Protein AF-A0A9I9DPX9-F1 (afdb_monomer_lite)

Organism: Cucumis melo (NCBI:txid3656)

Radius of gyration: 20.49 Å; chains: 1; bounding box: 70×46×48 Å

InterPro domains:
  IPR007502 Helicase-associated domain [SM00847] (1-69)
  IPR027417 P-loop containing nucleoside triphosphate hydrolase [SSF52540] (1-111)

Secondary structure (DSSP, 8-state):
--S-SS-HHHHHHHHHHHHHT-HHHHHHHHHHHHHGGGGB---GGGHHHHHHHHHHHT-SS--HHHHHHHHHHHHHHTTT-HHHHHHTTB-HHHHHHHHHHHHHHHHHHHHTT------TT-HHHHHHHHHHHH-TTS--SSSTTSHHHHHHHHHHHHHHHHHS----------

pLDDT: mean 70.29, std 16.86, range [34.84, 90.88]

Sequence (174 aa):
MAEFPLDPMLSKMMVASEKFKCSDEIISIAAMLSIGNSIFYRPKDKQVHVDNARMDFHTGNVGDHIALLKVYNSWRETNYSTQWCRENYIQVRSMKRARDIRYQLEGLLEKFEIKLTSNLNDLDAIKKTIIARFFPTLQSYKGMALIGQLNIHRLFIYILAQVGSGSSKMGCIP

Foldseek 3Di:
DPPDPADPLLVQLQVLCLVLLANLLSLLLRLLVRLPPLFAAADPVPNVQLVVLLVVLVPDPLDPSSSSSVVLVVCVVVVVDPVVCVNNRTDSVSSVSSVVSSVVVVVVCVVLVRDNGRDPPPSVSSVVSNVCSVDVPPPPDDDPDPSVVVVVVVVVVVVVVVVPPDDDDDDDDD

Structure (mmCIF, N/CA/C/O backbone):
data_AF-A0A9I9DPX9-F1
#
_entry.id   AF-A0A9I9DPX9-F1
#
loop_
_atom_site.group_PDB
_atom_site.id
_atom_site.type_symbol
_atom_site.label_atom_id
_atom_site.label_alt_id
_atom_site.label_comp_id
_atom_site.label_asym_id
_atom_site.label_entity_id
_atom_site.label_seq_id
_atom_site.pdbx_PDB_ins_code
_atom_site.Cartn_x
_atom_site.Cartn_y
_atom_site.Cartn_z
_atom_site.occupancy
_atom_site.B_iso_or_equiv
_atom_site.auth_seq_id
_atom_site.auth_comp_id
_atom_site.auth_asym_id
_atom_site.auth_atom_id
_atom_site.pdbx_PDB_model_num
ATOM 1 N N . MET A 1 1 ? -14.417 -13.210 15.294 1.00 44.34 1 MET A N 1
ATOM 2 C CA . MET A 1 1 ? -13.569 -12.495 14.308 1.00 44.34 1 MET A CA 1
ATOM 3 C C . MET A 1 1 ? -13.692 -13.195 12.953 1.00 44.34 1 MET A C 1
ATOM 5 O O . MET A 1 1 ? -12.722 -13.765 12.482 1.00 44.34 1 MET A O 1
ATOM 9 N N . ALA A 1 2 ? -14.900 -13.210 12.374 1.00 37.09 2 ALA A N 1
ATOM 10 C CA . ALA A 1 2 ? -15.248 -13.993 11.176 1.00 37.09 2 ALA A CA 1
ATOM 11 C C . ALA A 1 2 ? -15.809 -13.128 10.022 1.00 37.09 2 ALA A C 1
ATOM 13 O O . ALA A 1 2 ? -16.369 -13.658 9.073 1.00 37.09 2 ALA A O 1
ATOM 14 N N . GLU A 1 3 ? -15.674 -11.801 10.104 1.00 48.72 3 GLU A N 1
ATOM 15 C CA . GLU A 1 3 ? -16.284 -10.860 9.145 1.00 48.72 3 GLU A CA 1
ATOM 16 C C . GLU A 1 3 ? -15.294 -10.212 8.176 1.00 48.72 3 GLU A C 1
ATOM 18 O O . GLU A 1 3 ? -15.701 -9.624 7.177 1.00 48.72 3 GLU A O 1
ATOM 23 N N . PHE A 1 4 ? -13.993 -10.321 8.443 1.00 46.91 4 PHE A N 1
ATOM 24 C CA . PHE A 1 4 ? -12.971 -9.848 7.522 1.00 46.91 4 PHE A CA 1
ATOM 25 C C . PHE A 1 4 ? -12.466 -11.039 6.700 1.00 46.91 4 PHE A C 1
ATOM 27 O O . PHE A 1 4 ? -11.921 -11.969 7.292 1.00 46.91 4 PHE A O 1
ATOM 34 N N . PRO A 1 5 ? -12.556 -11.020 5.357 1.00 56.94 5 PRO A N 1
ATOM 35 C CA . PRO A 1 5 ? -11.920 -12.022 4.491 1.00 56.94 5 PRO A CA 1
ATOM 36 C C . PRO A 1 5 ? -10.384 -11.869 4.446 1.00 56.94 5 PRO A C 1
ATOM 38 O O . PRO A 1 5 ? -9.726 -12.298 3.502 1.00 56.94 5 PRO A O 1
ATOM 41 N N . LEU A 1 6 ? -9.812 -11.204 5.448 1.00 58.44 6 LEU A N 1
ATOM 42 C CA . LEU A 1 6 ? -8.422 -10.792 5.536 1.00 58.44 6 LEU A CA 1
ATOM 43 C C . LEU A 1 6 ? -7.809 -11.344 6.809 1.00 58.44 6 LEU A C 1
ATOM 45 O O . LEU A 1 6 ? -8.507 -11.627 7.783 1.00 58.44 6 LEU A O 1
ATOM 49 N N . ASP A 1 7 ? -6.485 -11.458 6.787 1.00 66.88 7 ASP A N 1
ATOM 50 C CA . ASP A 1 7 ? -5.702 -11.894 7.933 1.00 66.88 7 ASP A CA 1
ATOM 51 C C . ASP A 1 7 ? -6.123 -11.098 9.189 1.00 66.88 7 ASP A C 1
ATOM 53 O O . ASP A 1 7 ? -6.131 -9.859 9.146 1.00 66.88 7 ASP A O 1
ATOM 57 N N . PRO A 1 8 ? -6.468 -11.762 10.311 1.00 67.94 8 PRO A N 1
ATOM 58 C CA . PRO A 1 8 ? -6.831 -11.100 11.564 1.00 67.94 8 PRO A CA 1
ATOM 59 C C . PRO A 1 8 ? -5.798 -10.068 12.043 1.00 67.94 8 PRO A C 1
ATOM 61 O O . PRO A 1 8 ? -6.145 -9.176 12.822 1.00 67.94 8 PRO A O 1
ATOM 64 N N . MET A 1 9 ? -4.542 -10.142 11.587 1.00 71.00 9 MET A N 1
ATOM 65 C CA . MET A 1 9 ? -3.553 -9.086 11.803 1.00 71.00 9 MET A CA 1
ATOM 66 C C . MET A 1 9 ? -3.892 -7.777 11.071 1.00 71.00 9 MET A C 1
ATOM 68 O O . MET A 1 9 ? -3.780 -6.701 11.658 1.00 71.00 9 MET A O 1
ATOM 72 N N . LEU A 1 10 ? -4.340 -7.833 9.816 1.00 73.75 10 LEU A N 1
ATOM 73 C CA . LEU A 1 10 ? -4.692 -6.642 9.034 1.00 73.75 10 LEU A CA 1
ATOM 74 C C . LEU A 1 10 ? -5.916 -5.930 9.617 1.00 73.75 10 LEU A C 1
ATOM 76 O O . LEU A 1 10 ? -5.899 -4.708 9.744 1.00 73.75 10 LEU A O 1
ATOM 80 N N . SER A 1 11 ? -6.925 -6.675 10.074 1.00 75.19 11 SER A N 1
ATOM 81 C CA . SER A 1 11 ? -8.102 -6.091 10.732 1.00 75.19 11 SER A CA 1
ATOM 82 C C . SER A 1 11 ? -7.730 -5.273 11.973 1.00 75.19 11 SER A C 1
ATOM 84 O O . SER A 1 11 ? -8.245 -4.176 12.170 1.00 75.19 11 SER A O 1
ATOM 86 N N . LYS A 1 12 ? -6.783 -5.755 12.792 1.00 75.19 12 LYS A N 1
ATOM 87 C CA . LYS A 1 12 ? -6.298 -5.016 13.974 1.00 75.19 12 LYS A CA 1
ATOM 88 C C . LYS A 1 12 ? -5.599 -3.715 13.595 1.00 75.19 12 LYS A C 1
ATOM 90 O O . LYS A 1 12 ? -5.804 -2.696 14.249 1.00 75.19 12 LYS A O 1
ATOM 95 N N . MET A 1 13 ? -4.792 -3.750 12.537 1.00 79.88 13 MET A N 1
ATOM 96 C CA . MET A 1 13 ? -4.096 -2.570 12.022 1.00 79.88 13 MET A CA 1
ATOM 97 C C . MET A 1 13 ? -5.087 -1.487 11.570 1.00 79.88 13 MET A C 1
ATOM 99 O O . MET A 1 13 ? -4.878 -0.313 11.861 1.00 79.88 13 MET A O 1
ATOM 103 N N . MET A 1 14 ? -6.188 -1.878 10.924 1.00 78.38 14 MET A N 1
ATOM 104 C CA . MET A 1 14 ? -7.234 -0.951 10.475 1.00 78.38 14 MET A CA 1
ATOM 105 C C . MET A 1 14 ? -8.022 -0.335 11.634 1.00 78.38 14 MET A C 1
ATOM 107 O O . MET A 1 14 ? -8.300 0.856 11.633 1.00 78.38 14 MET A O 1
ATOM 111 N N . VAL A 1 15 ? -8.335 -1.108 12.673 1.00 78.62 15 VAL A N 1
ATOM 112 C CA . VAL A 1 15 ? -8.980 -0.547 13.874 1.00 78.62 15 VAL A CA 1
ATOM 113 C C . VAL A 1 15 ? -8.031 0.412 14.608 1.00 78.62 15 VAL A C 1
ATOM 115 O O . VAL A 1 15 ? -8.448 1.439 15.137 1.00 78.62 15 VAL A O 1
ATOM 118 N N . ALA A 1 16 ? -6.727 0.122 14.620 1.00 78.44 16 ALA A N 1
ATOM 119 C CA . ALA A 1 16 ? -5.738 1.015 15.214 1.00 78.44 16 ALA A CA 1
ATOM 120 C C . ALA A 1 16 ? -5.558 2.324 14.422 1.00 78.44 16 ALA A C 1
ATOM 122 O O . ALA A 1 16 ? -5.253 3.349 15.037 1.00 78.44 16 ALA A O 1
ATOM 123 N N . SER A 1 17 ? -5.761 2.318 13.097 1.00 80.62 17 SER A N 1
ATOM 124 C CA . SER A 1 17 ? -5.564 3.504 12.249 1.00 80.62 17 SER A CA 1
ATOM 125 C C . SER A 1 17 ? -6.547 4.628 12.549 1.00 80.62 17 SER A C 1
ATOM 127 O O . SER A 1 17 ? -6.198 5.794 12.377 1.00 80.62 17 SER A O 1
ATOM 129 N N . GLU A 1 18 ? -7.736 4.306 13.064 1.00 78.44 18 GLU A N 1
ATOM 130 C CA . GLU A 1 18 ? -8.728 5.295 13.497 1.00 78.44 18 GLU A CA 1
ATOM 131 C C . GLU A 1 18 ? -8.145 6.259 14.545 1.00 78.44 18 GLU A C 1
ATOM 133 O O . GLU A 1 18 ? -8.302 7.476 14.447 1.00 78.44 18 GLU A O 1
ATOM 138 N N . LYS A 1 19 ? -7.380 5.732 15.509 1.00 77.38 19 LYS A N 1
ATOM 139 C CA . LYS A 1 19 ? -6.753 6.528 16.582 1.00 77.38 19 LYS A CA 1
ATOM 140 C C . LYS A 1 19 ? -5.724 7.516 16.049 1.00 77.38 19 LYS A C 1
ATOM 142 O O . LYS A 1 19 ? -5.540 8.591 16.611 1.00 77.38 19 LYS A O 1
ATOM 147 N N . PHE A 1 20 ? -5.027 7.108 14.996 1.00 74.88 20 PHE A N 1
ATOM 148 C CA . PHE A 1 20 ? -3.925 7.843 14.394 1.00 74.88 20 PHE A CA 1
ATOM 149 C C . PHE A 1 20 ? -4.361 8.675 13.182 1.00 74.88 20 PHE A C 1
ATOM 151 O O . PHE A 1 20 ? -3.545 9.404 12.628 1.00 74.88 20 PHE A O 1
ATOM 158 N N . LYS A 1 21 ? -5.647 8.604 12.799 1.00 80.25 21 LYS A N 1
ATOM 159 C CA . LYS A 1 21 ? -6.239 9.325 11.664 1.00 80.25 21 LYS A CA 1
ATOM 160 C C . LYS A 1 21 ? -5.500 9.094 10.334 1.00 80.25 21 LYS A C 1
ATOM 162 O O . LYS A 1 21 ? -5.441 9.999 9.510 1.00 80.25 21 LYS A O 1
ATOM 167 N N . CYS A 1 22 ? -4.955 7.896 10.129 1.00 82.75 22 CYS A N 1
ATOM 168 C CA . CYS A 1 22 ? -4.202 7.497 8.929 1.00 82.75 22 CYS A CA 1
ATOM 169 C C . CYS A 1 22 ? -4.868 6.317 8.200 1.00 82.75 22 CYS A C 1
ATOM 171 O O . CYS A 1 22 ? -4.218 5.380 7.733 1.00 82.75 22 CYS A O 1
ATOM 173 N N . SER A 1 23 ? -6.201 6.310 8.182 1.00 83.94 23 SER A N 1
ATOM 174 C CA . SER A 1 23 ? -6.980 5.188 7.660 1.00 83.94 23 SER A CA 1
ATOM 175 C C . SER A 1 23 ? -6.784 5.005 6.151 1.00 83.94 23 SER A C 1
ATOM 177 O O . SER A 1 23 ? -6.646 3.865 5.720 1.00 83.94 23 SER A O 1
ATOM 179 N N . ASP A 1 24 ? -6.701 6.077 5.349 1.00 87.38 24 ASP A N 1
ATOM 180 C CA . ASP A 1 24 ? -6.541 5.952 3.883 1.00 87.38 24 ASP A CA 1
ATOM 181 C C . ASP A 1 24 ? -5.219 5.267 3.500 1.00 87.38 24 ASP A C 1
ATOM 183 O O . ASP A 1 24 ? -5.166 4.363 2.653 1.00 87.38 24 ASP A O 1
ATOM 187 N N . GLU A 1 25 ? -4.142 5.657 4.179 1.00 87.44 25 GLU A N 1
ATOM 188 C CA . GLU A 1 25 ? -2.810 5.105 3.970 1.00 87.44 25 GLU A CA 1
ATOM 189 C C . GLU A 1 25 ? -2.752 3.646 4.422 1.00 87.44 25 GLU A C 1
ATOM 191 O O . GLU A 1 25 ? -2.207 2.795 3.716 1.00 87.44 25 GLU A O 1
ATOM 196 N N . ILE A 1 26 ? -3.353 3.333 5.573 1.00 86.75 26 ILE A N 1
ATOM 197 C CA . ILE A 1 26 ? -3.332 1.987 6.149 1.00 86.75 26 ILE A CA 1
ATOM 198 C C . ILE A 1 26 ? -4.136 0.997 5.307 1.00 86.75 26 ILE A C 1
ATOM 200 O O . ILE A 1 26 ? -3.674 -0.130 5.119 1.00 86.75 26 ILE A O 1
ATOM 204 N N . ILE A 1 27 ? -5.276 1.397 4.736 1.00 89.00 27 ILE A N 1
ATOM 205 C CA . ILE A 1 27 ? -6.021 0.546 3.794 1.00 89.00 27 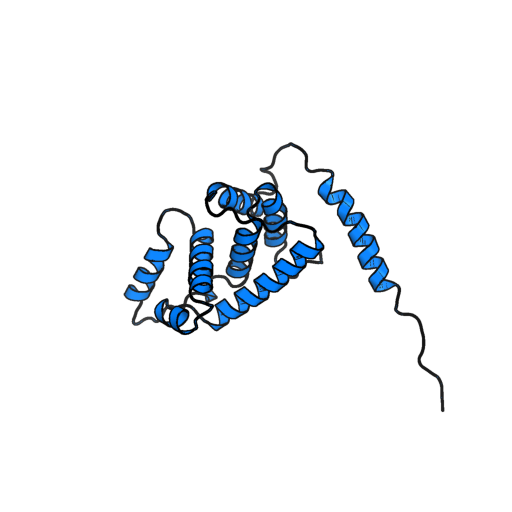ILE A CA 1
ATOM 206 C C . ILE A 1 27 ? -5.169 0.257 2.559 1.00 89.00 27 ILE A C 1
ATOM 208 O O . ILE A 1 27 ? -5.085 -0.886 2.108 1.00 89.00 27 ILE A O 1
ATOM 212 N N . SER A 1 28 ? -4.526 1.289 2.014 1.00 89.56 28 SER A N 1
ATOM 213 C CA . SER A 1 28 ? -3.700 1.163 0.813 1.00 89.56 28 SER A CA 1
ATOM 214 C C . SER A 1 28 ? -2.505 0.235 1.068 1.00 89.56 28 SER A C 1
ATOM 216 O O . SER A 1 28 ? -2.229 -0.660 0.268 1.00 89.56 28 SER A O 1
ATOM 218 N N . ILE A 1 29 ? -1.858 0.354 2.233 1.00 88.62 29 ILE A N 1
ATOM 219 C CA . ILE A 1 29 ? -0.800 -0.563 2.681 1.00 88.62 29 ILE A CA 1
ATOM 220 C C . ILE A 1 29 ? -1.345 -1.983 2.873 1.00 88.62 29 ILE A C 1
ATOM 222 O O . ILE A 1 29 ? -0.722 -2.936 2.411 1.00 88.62 29 ILE A O 1
ATOM 226 N N . ALA A 1 30 ? -2.502 -2.154 3.518 1.00 87.31 30 ALA A N 1
ATOM 227 C CA . ALA A 1 30 ? -3.108 -3.466 3.750 1.00 87.31 30 ALA A CA 1
ATOM 228 C C . ALA A 1 30 ? -3.448 -4.188 2.437 1.00 87.31 30 ALA A C 1
ATOM 230 O O . ALA A 1 30 ? -3.174 -5.383 2.296 1.00 87.31 30 ALA A O 1
ATOM 231 N N . ALA A 1 31 ? -3.981 -3.460 1.455 1.00 89.31 31 ALA A N 1
ATOM 232 C CA . ALA A 1 31 ? -4.274 -3.986 0.129 1.00 89.31 31 ALA A CA 1
ATOM 233 C C . ALA A 1 31 ? -2.999 -4.446 -0.597 1.00 89.31 31 ALA A C 1
ATOM 235 O O . ALA A 1 31 ? -2.958 -5.551 -1.138 1.00 89.31 31 ALA A O 1
ATOM 236 N N . MET A 1 32 ? -1.934 -3.641 -0.545 1.00 87.75 32 MET A N 1
ATOM 237 C CA . MET A 1 32 ? -0.639 -3.989 -1.141 1.00 87.75 32 MET A CA 1
ATOM 238 C C . MET A 1 32 ? 0.019 -5.182 -0.430 1.00 87.75 32 MET A C 1
ATOM 240 O O . MET A 1 32 ? 0.522 -6.097 -1.083 1.00 87.75 32 MET A O 1
ATOM 244 N N . LEU A 1 33 ? -0.043 -5.238 0.903 1.00 85.56 33 LEU A N 1
ATOM 245 C CA . LEU A 1 33 ? 0.484 -6.357 1.690 1.00 85.56 33 LEU A CA 1
ATOM 246 C C . LEU A 1 33 ? -0.257 -7.670 1.435 1.00 85.56 33 LEU A C 1
ATOM 248 O O . LEU A 1 33 ? 0.374 -8.723 1.443 1.00 85.56 33 LEU A O 1
ATOM 252 N N . SER A 1 34 ? -1.560 -7.611 1.160 1.00 84.88 34 SER A N 1
ATOM 253 C CA . SER A 1 34 ? -2.372 -8.796 0.845 1.00 84.88 34 SER A CA 1
ATOM 254 C C . SER A 1 34 ? -1.940 -9.487 -0.457 1.00 84.88 34 SER A C 1
ATOM 256 O O . SER A 1 34 ? -2.204 -10.669 -0.655 1.00 84.88 34 SER A O 1
ATOM 258 N N . ILE A 1 35 ? -1.265 -8.762 -1.351 1.00 84.62 35 ILE A N 1
ATOM 259 C CA . ILE A 1 35 ? -0.732 -9.282 -2.621 1.00 84.62 35 ILE A CA 1
ATOM 260 C C . ILE A 1 35 ? 0.742 -9.678 -2.496 1.00 84.62 35 ILE A C 1
ATOM 262 O O . ILE A 1 35 ? 1.220 -10.563 -3.216 1.00 84.62 35 ILE A O 1
ATOM 266 N N . GLY A 1 36 ? 1.457 -9.038 -1.569 1.00 78.81 36 GLY A N 1
ATOM 267 C CA . GLY A 1 36 ? 2.832 -9.356 -1.212 1.00 78.81 36 GLY A CA 1
ATOM 268 C C . GLY A 1 36 ? 3.826 -9.107 -2.347 1.00 78.81 36 GLY A C 1
ATOM 269 O O . GLY A 1 36 ? 3.681 -8.190 -3.155 1.00 78.81 36 GLY A O 1
ATOM 270 N N . ASN A 1 37 ? 4.852 -9.954 -2.437 1.00 70.38 37 ASN A N 1
ATOM 271 C CA . ASN A 1 37 ? 5.977 -9.756 -3.361 1.00 70.38 37 ASN A CA 1
ATOM 272 C C . ASN A 1 37 ? 5.625 -9.947 -4.849 1.00 70.38 37 ASN A C 1
ATOM 274 O O . ASN A 1 37 ? 6.466 -9.677 -5.705 1.00 70.38 37 ASN A O 1
ATOM 278 N N . SER A 1 38 ? 4.397 -10.366 -5.178 1.00 74.75 38 SER A N 1
ATOM 279 C CA . SER A 1 38 ? 3.930 -10.556 -6.563 1.00 74.75 38 SER A CA 1
ATOM 280 C C . SER A 1 38 ? 3.686 -9.246 -7.333 1.00 74.75 38 SER A C 1
ATOM 282 O O . SER A 1 38 ? 3.328 -9.265 -8.511 1.00 74.75 38 SER A O 1
ATOM 284 N N . ILE A 1 39 ? 3.880 -8.094 -6.686 1.00 79.69 39 ILE A N 1
ATOM 285 C CA . ILE A 1 39 ? 3.750 -6.766 -7.301 1.00 79.69 39 ILE A CA 1
ATOM 286 C C . ILE A 1 39 ? 4.921 -6.489 -8.248 1.00 79.69 39 ILE A C 1
ATOM 288 O O . ILE A 1 39 ? 4.723 -5.933 -9.328 1.00 79.69 39 ILE A O 1
ATOM 292 N N . PHE A 1 40 ? 6.132 -6.901 -7.873 1.00 78.12 40 PHE A N 1
ATOM 293 C CA . PHE A 1 40 ? 7.340 -6.584 -8.626 1.00 78.12 40 PHE A CA 1
ATOM 294 C C . PHE A 1 40 ? 7.756 -7.739 -9.535 1.00 78.12 40 PHE A C 1
ATOM 296 O O . PHE A 1 40 ? 7.941 -8.867 -9.081 1.00 78.12 40 PHE A O 1
ATOM 303 N N . TYR A 1 41 ? 7.987 -7.439 -10.809 1.00 75.88 41 TYR A N 1
ATOM 304 C CA . TYR A 1 41 ? 8.507 -8.390 -11.783 1.00 75.88 41 TYR A CA 1
ATOM 305 C C . TYR A 1 41 ? 10.002 -8.136 -12.018 1.00 75.88 41 TYR A C 1
ATOM 307 O O . TYR A 1 41 ? 10.397 -7.032 -12.377 1.00 75.88 41 TYR A O 1
ATOM 315 N N . ARG A 1 42 ? 10.850 -9.153 -11.813 1.00 73.62 42 ARG A N 1
ATOM 316 C CA . ARG A 1 42 ? 12.306 -9.067 -12.037 1.00 73.62 42 ARG A CA 1
ATOM 317 C C . ARG A 1 42 ? 12.716 -9.926 -13.242 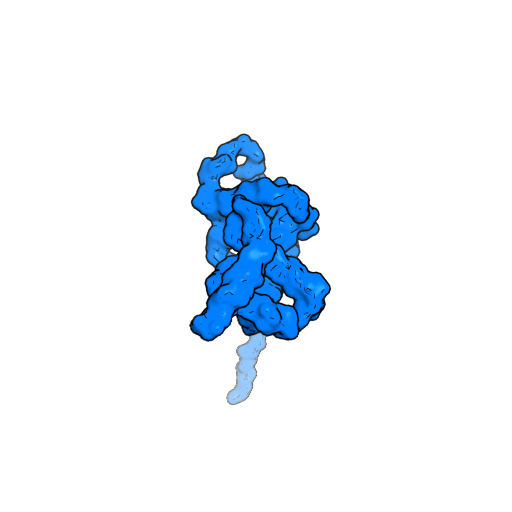1.00 73.62 42 ARG A C 1
ATOM 319 O O . ARG A 1 42 ? 13.003 -11.110 -13.059 1.00 73.62 42 ARG A O 1
ATOM 326 N N . PRO A 1 43 ? 12.759 -9.374 -14.467 1.00 73.50 43 PRO A N 1
ATOM 327 C CA . PRO A 1 43 ? 13.404 -10.057 -15.584 1.00 73.50 43 PRO A CA 1
ATOM 328 C C . PRO A 1 43 ? 14.913 -10.182 -15.318 1.00 73.50 43 PRO A C 1
ATOM 330 O O . PRO A 1 43 ? 15.546 -9.230 -14.856 1.00 73.50 43 PRO A O 1
ATOM 333 N N . LYS A 1 44 ? 15.497 -11.353 -15.609 1.00 69.62 44 LYS A N 1
ATOM 334 C CA . LYS A 1 44 ? 16.926 -11.631 -15.364 1.00 69.62 44 LYS A CA 1
ATOM 335 C C . LYS A 1 44 ? 17.854 -10.709 -16.165 1.00 69.62 44 LYS A C 1
ATOM 337 O O . LYS A 1 44 ? 18.918 -10.361 -15.673 1.00 69.62 44 LYS A O 1
ATOM 342 N N . ASP A 1 45 ? 17.403 -10.238 -17.324 1.00 70.50 45 ASP A N 1
ATOM 343 C CA . ASP A 1 45 ? 18.225 -9.452 -18.253 1.00 70.50 45 ASP A CA 1
ATOM 344 C C . ASP A 1 45 ? 18.281 -7.948 -17.933 1.00 70.50 45 ASP A C 1
ATOM 346 O O . ASP A 1 45 ? 19.079 -7.223 -18.517 1.00 70.50 45 ASP A O 1
ATOM 350 N N . LYS A 1 46 ? 17.427 -7.441 -17.028 1.00 70.25 46 LYS A N 1
ATOM 351 C CA . LYS A 1 46 ? 17.314 -5.995 -16.730 1.00 70.25 46 LYS A CA 1
ATOM 352 C C . LYS A 1 46 ? 17.282 -5.684 -15.235 1.00 70.25 46 LYS A C 1
ATOM 354 O O . LYS A 1 46 ? 16.620 -4.740 -14.811 1.00 70.25 46 LYS A O 1
ATOM 359 N N . GLN A 1 47 ? 17.994 -6.469 -14.428 1.00 67.56 47 GLN A N 1
ATOM 360 C CA . GLN A 1 47 ? 17.985 -6.320 -12.968 1.00 67.56 47 GLN A CA 1
ATOM 361 C C . GLN A 1 47 ? 18.426 -4.922 -12.509 1.00 67.56 47 GLN A C 1
ATOM 363 O O . GLN A 1 47 ? 17.753 -4.331 -11.674 1.00 67.56 47 GLN A O 1
ATOM 368 N N . VAL A 1 48 ? 19.444 -4.336 -13.149 1.00 70.81 48 VAL A N 1
ATOM 369 C CA . VAL A 1 48 ? 19.963 -2.996 -12.810 1.00 70.81 48 VAL A CA 1
ATOM 370 C C . VAL A 1 48 ? 18.905 -1.895 -12.977 1.00 70.81 48 VAL A C 1
ATOM 372 O O . VAL A 1 48 ? 18.779 -1.021 -12.125 1.00 70.81 48 VAL A O 1
ATOM 375 N N . HIS A 1 49 ? 18.088 -1.948 -14.035 1.00 71.06 49 HIS A N 1
ATOM 376 C CA . HIS A 1 49 ? 17.005 -0.976 -14.233 1.00 71.06 49 HIS A CA 1
ATOM 377 C C . HIS A 1 49 ? 15.876 -1.148 -13.212 1.00 71.06 49 HIS A C 1
ATOM 379 O O . HIS A 1 49 ? 15.285 -0.161 -12.779 1.00 71.06 49 HIS A O 1
ATOM 385 N N . VAL A 1 50 ? 15.592 -2.391 -12.814 1.00 67.12 50 VAL A N 1
ATOM 386 C CA . VAL A 1 50 ? 14.597 -2.691 -11.775 1.00 67.12 50 VAL A CA 1
ATOM 387 C C . VAL A 1 50 ? 15.073 -2.198 -10.413 1.00 67.12 50 VAL A C 1
ATOM 389 O O . VAL A 1 50 ? 14.275 -1.672 -9.642 1.00 67.12 50 VAL A O 1
ATOM 392 N N . ASP A 1 51 ? 16.360 -2.362 -10.112 1.00 69.44 51 ASP A N 1
ATOM 393 C CA . ASP A 1 51 ? 16.939 -1.915 -8.850 1.00 69.44 51 ASP A CA 1
ATOM 394 C C . ASP A 1 51 ? 17.010 -0.383 -8.778 1.00 69.44 51 ASP A C 1
ATOM 396 O O . ASP A 1 51 ? 16.633 0.168 -7.749 1.00 69.44 51 ASP A O 1
ATOM 400 N N . ASN A 1 52 ? 17.328 0.313 -9.877 1.00 72.50 52 ASN A N 1
ATOM 401 C CA . ASN A 1 52 ? 17.248 1.780 -9.934 1.00 72.50 52 ASN A CA 1
ATOM 402 C C . ASN A 1 52 ? 15.818 2.295 -9.705 1.00 72.50 52 ASN A C 1
ATOM 404 O O . ASN A 1 52 ? 15.606 3.134 -8.835 1.00 72.50 52 ASN A O 1
ATOM 408 N N . ALA A 1 53 ? 14.820 1.737 -10.402 1.00 69.19 53 ALA A N 1
ATOM 409 C CA . ALA A 1 53 ? 13.423 2.123 -10.190 1.00 69.19 53 ALA A CA 1
ATOM 410 C C . ALA A 1 53 ? 12.960 1.827 -8.751 1.00 69.19 53 ALA A C 1
ATOM 412 O O . ALA A 1 53 ? 12.189 2.579 -8.165 1.00 69.19 53 ALA A O 1
ATOM 413 N N . ARG A 1 54 ? 13.447 0.738 -8.139 1.00 70.19 54 ARG A N 1
ATOM 414 C CA . ARG A 1 54 ? 13.178 0.434 -6.726 1.00 70.19 54 ARG A CA 1
ATOM 415 C C . ARG A 1 54 ? 13.835 1.433 -5.783 1.00 70.19 54 ARG A C 1
ATOM 417 O O . ARG A 1 54 ? 13.207 1.799 -4.792 1.00 70.19 54 ARG A O 1
ATOM 424 N N . MET A 1 55 ? 15.065 1.858 -6.059 1.00 67.50 55 MET A N 1
ATOM 425 C CA . MET A 1 55 ? 15.774 2.829 -5.226 1.00 67.50 55 MET A CA 1
ATOM 426 C C . MET A 1 55 ? 15.015 4.154 -5.121 1.00 67.50 55 MET A C 1
ATOM 428 O O . MET A 1 55 ? 14.926 4.695 -4.019 1.00 67.50 55 MET A O 1
ATOM 432 N N . ASP A 1 56 ? 14.366 4.602 -6.200 1.00 70.75 56 ASP A N 1
ATOM 433 C CA . ASP A 1 56 ? 13.522 5.805 -6.185 1.00 70.75 56 ASP A CA 1
ATOM 434 C C . ASP A 1 56 ? 12.379 5.692 -5.157 1.00 70.75 56 ASP A C 1
ATOM 436 O O . ASP A 1 56 ? 12.111 6.614 -4.375 1.00 70.75 56 ASP A O 1
ATOM 440 N N . PHE A 1 57 ? 11.740 4.522 -5.067 1.00 66.81 57 PHE A N 1
ATOM 441 C CA . PHE A 1 57 ? 10.694 4.259 -4.070 1.00 66.81 57 PHE A CA 1
ATOM 442 C 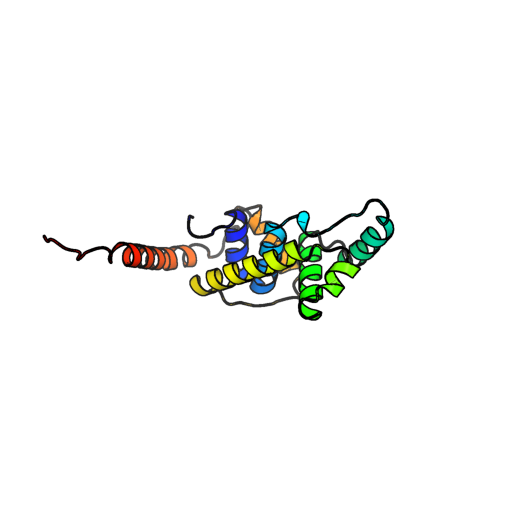C . PHE A 1 57 ? 11.245 4.043 -2.651 1.00 66.81 57 PHE A C 1
ATOM 444 O O . PHE A 1 57 ? 10.575 4.402 -1.677 1.00 66.81 57 PHE A O 1
ATOM 451 N N . HIS A 1 58 ? 12.473 3.533 -2.523 1.00 64.50 58 HIS A N 1
ATOM 452 C CA . HIS A 1 58 ? 13.187 3.362 -1.251 1.00 64.50 58 HIS A CA 1
ATOM 453 C C . HIS A 1 58 ? 13.877 4.647 -0.755 1.00 64.50 58 HIS A C 1
ATOM 455 O O . HIS A 1 58 ? 14.743 4.588 0.118 1.00 64.50 58 HIS A O 1
ATOM 461 N N . THR A 1 59 ? 13.485 5.822 -1.262 1.00 53.00 59 THR A N 1
ATOM 462 C CA . THR A 1 59 ? 14.023 7.106 -0.792 1.00 53.00 59 THR A CA 1
ATOM 463 C C . THR A 1 59 ? 13.738 7.306 0.706 1.00 53.00 59 THR A C 1
ATOM 465 O O . THR A 1 59 ? 12.603 7.609 1.099 1.00 53.00 59 THR A O 1
ATOM 468 N N . GLY A 1 60 ? 14.793 7.147 1.515 1.00 49.97 60 GLY A N 1
ATOM 469 C CA . GLY A 1 60 ? 14.815 7.251 2.977 1.00 49.97 60 GLY A CA 1
ATOM 470 C C . GLY A 1 60 ? 14.578 5.903 3.666 1.00 49.97 60 GLY A C 1
ATOM 471 O O . GLY A 1 60 ? 13.748 5.136 3.199 1.00 49.97 60 GLY A O 1
ATOM 472 N N . ASN A 1 61 ? 15.262 5.644 4.794 1.00 51.50 61 ASN A N 1
ATOM 473 C CA . ASN A 1 61 ? 15.161 4.484 5.719 1.00 51.50 61 ASN A CA 1
ATOM 474 C C . ASN A 1 61 ? 13.747 4.240 6.310 1.00 51.50 61 ASN A C 1
ATOM 476 O O . ASN A 1 61 ? 13.532 4.060 7.509 1.00 51.50 61 ASN A O 1
ATOM 480 N N . VAL A 1 62 ? 12.736 4.288 5.469 1.00 57.06 62 VAL A N 1
ATOM 481 C CA . VAL A 1 62 ? 11.331 4.424 5.781 1.00 57.06 62 VAL A CA 1
ATOM 482 C C . VAL A 1 62 ? 10.719 3.146 5.210 1.00 57.06 62 VAL A C 1
ATOM 484 O O . VAL A 1 62 ? 10.356 3.110 4.045 1.00 57.06 62 VAL A O 1
ATOM 487 N N . GLY A 1 63 ? 10.787 2.067 6.003 1.00 67.44 63 GLY A N 1
ATOM 488 C CA . GLY A 1 63 ? 10.748 0.652 5.581 1.00 67.44 63 GLY A CA 1
ATOM 489 C C . GLY A 1 63 ? 9.683 0.202 4.569 1.00 67.44 63 GLY A C 1
ATOM 490 O O . GLY A 1 63 ? 8.762 0.934 4.226 1.00 67.44 63 GLY A O 1
ATOM 491 N N . ASP A 1 64 ? 9.790 -1.054 4.123 1.00 77.12 64 ASP A N 1
ATOM 492 C CA . ASP A 1 64 ? 9.079 -1.647 2.971 1.00 77.12 64 ASP A CA 1
ATOM 493 C C . ASP A 1 64 ? 7.583 -1.308 2.851 1.00 77.12 64 ASP A C 1
ATOM 495 O O . ASP A 1 64 ? 7.073 -1.093 1.752 1.00 77.12 64 ASP A O 1
ATOM 499 N N . HIS A 1 65 ? 6.871 -1.189 3.971 1.00 80.56 65 HIS A N 1
ATOM 500 C CA . HIS A 1 65 ? 5.465 -0.779 4.001 1.00 80.56 65 HIS A CA 1
ATOM 501 C C . HIS A 1 65 ? 5.206 0.599 3.370 1.00 80.56 65 HIS A C 1
ATOM 503 O O . HIS A 1 65 ? 4.196 0.793 2.698 1.00 80.56 65 HIS A O 1
ATOM 509 N N . ILE A 1 66 ? 6.113 1.554 3.564 1.00 82.38 66 ILE A N 1
ATOM 510 C CA . ILE A 1 66 ? 5.974 2.924 3.062 1.00 82.38 66 ILE A CA 1
ATOM 511 C C . ILE A 1 66 ? 6.406 3.006 1.596 1.00 82.38 66 ILE A C 1
ATOM 513 O O . ILE A 1 66 ? 5.787 3.735 0.822 1.00 82.38 66 ILE A O 1
ATOM 517 N N . ALA A 1 67 ? 7.383 2.198 1.175 1.00 82.12 67 ALA A N 1
ATOM 518 C CA . ALA A 1 67 ? 7.698 2.038 -0.245 1.00 82.12 67 ALA A CA 1
ATOM 519 C C . ALA A 1 67 ? 6.477 1.514 -1.028 1.00 82.12 67 ALA A C 1
ATOM 521 O O . ALA A 1 67 ? 6.137 2.060 -2.076 1.00 82.12 67 ALA A O 1
ATOM 522 N N . LEU A 1 68 ? 5.749 0.526 -0.485 1.00 84.06 68 LEU A N 1
ATOM 523 C CA . LEU A 1 68 ? 4.503 0.030 -1.089 1.00 84.06 68 LEU A CA 1
ATOM 524 C C . LEU A 1 68 ? 3.424 1.118 -1.195 1.00 84.06 68 LEU A C 1
ATOM 526 O O . LEU A 1 68 ? 2.741 1.202 -2.218 1.00 84.06 68 LEU A O 1
ATOM 530 N N . LEU A 1 69 ? 3.293 1.971 -0.174 1.00 86.00 69 LEU A N 1
ATOM 531 C CA . LEU A 1 69 ? 2.375 3.111 -0.205 1.00 86.00 69 LEU A CA 1
ATOM 532 C C . LEU A 1 69 ? 2.752 4.110 -1.310 1.00 86.00 69 LEU A C 1
ATOM 534 O O . LEU A 1 69 ? 1.885 4.526 -2.077 1.00 86.00 69 LEU A O 1
ATOM 538 N N . LYS A 1 70 ? 4.040 4.458 -1.434 1.00 85.69 70 LYS A N 1
ATOM 539 C CA . LYS A 1 70 ? 4.535 5.357 -2.491 1.00 85.69 70 LYS A CA 1
ATOM 540 C C . LYS A 1 70 ? 4.252 4.807 -3.887 1.00 85.69 70 LYS A C 1
ATOM 542 O O . LYS A 1 70 ? 3.785 5.552 -4.746 1.00 85.69 70 LYS A O 1
ATOM 547 N N . VAL A 1 71 ? 4.484 3.510 -4.103 1.00 86.50 71 VAL A N 1
ATOM 548 C CA . VAL A 1 71 ? 4.185 2.834 -5.376 1.00 86.50 71 VAL A CA 1
ATOM 549 C C . VAL A 1 71 ? 2.696 2.939 -5.710 1.00 86.50 71 VAL A C 1
ATOM 551 O O . VAL A 1 71 ? 2.343 3.304 -6.830 1.00 86.50 71 VAL A O 1
ATOM 554 N N . TYR A 1 72 ? 1.815 2.665 -4.742 1.00 88.06 72 TYR A N 1
ATOM 555 C CA . TYR A 1 72 ? 0.370 2.764 -4.954 1.00 88.06 72 TYR A CA 1
ATOM 556 C C . TYR A 1 72 ? -0.080 4.204 -5.247 1.00 88.06 72 TYR A C 1
ATOM 558 O O . TYR A 1 72 ? -0.864 4.420 -6.170 1.00 88.06 72 TYR A O 1
ATOM 566 N N . ASN A 1 73 ? 0.446 5.192 -4.516 1.00 88.06 73 ASN A N 1
ATOM 567 C CA . ASN A 1 73 ? 0.129 6.605 -4.737 1.00 88.06 73 ASN A CA 1
ATOM 568 C C . ASN A 1 73 ? 0.603 7.094 -6.111 1.00 88.06 73 ASN A C 1
ATOM 570 O O . ASN A 1 73 ? -0.183 7.697 -6.833 1.00 88.06 73 ASN A O 1
ATOM 574 N N . SER A 1 74 ? 1.823 6.740 -6.519 1.00 88.44 74 SER A N 1
ATOM 575 C CA . SER A 1 74 ? 2.360 7.083 -7.846 1.00 88.44 74 SER A CA 1
ATOM 576 C C . SER A 1 74 ? 1.517 6.466 -8.972 1.00 88.44 74 SER A C 1
ATOM 578 O O . SER A 1 74 ? 1.228 7.095 -9.992 1.00 88.44 74 SER A O 1
ATOM 580 N N . TRP A 1 75 ? 1.046 5.230 -8.776 1.00 88.81 75 TRP A N 1
ATOM 581 C CA . TRP A 1 75 ? 0.134 4.586 -9.722 1.00 88.81 75 TRP A CA 1
ATOM 582 C C . TRP A 1 75 ? -1.253 5.249 -9.762 1.00 88.81 75 TRP A C 1
ATOM 584 O O . TRP A 1 75 ? -1.877 5.348 -10.820 1.00 88.81 75 TRP A O 1
ATOM 594 N N . ARG A 1 76 ? -1.741 5.724 -8.612 1.00 88.38 76 ARG A N 1
ATOM 595 C CA . ARG A 1 76 ? -3.008 6.457 -8.494 1.00 88.38 76 ARG A CA 1
ATOM 596 C C . ARG A 1 76 ? -2.933 7.819 -9.192 1.00 88.38 76 ARG A C 1
ATOM 598 O O . ARG A 1 76 ? -3.852 8.159 -9.927 1.00 88.38 76 ARG A O 1
ATOM 605 N N . GLU A 1 77 ? -1.838 8.557 -9.023 1.00 89.19 77 GLU A N 1
ATOM 606 C CA . GLU A 1 77 ? -1.599 9.864 -9.661 1.00 89.19 77 GLU A CA 1
ATOM 607 C C . GLU A 1 77 ? -1.503 9.768 -11.188 1.00 89.19 77 GLU A C 1
ATOM 609 O O . GLU A 1 77 ? -1.960 10.651 -11.910 1.00 89.19 77 GLU A O 1
ATOM 614 N N . THR A 1 78 ? -0.998 8.646 -11.701 1.00 88.75 78 THR A N 1
ATOM 615 C CA . THR A 1 78 ? -0.951 8.354 -13.143 1.00 88.75 78 THR A CA 1
ATOM 616 C C . THR A 1 78 ? -2.268 7.800 -13.701 1.00 88.75 78 THR A C 1
ATOM 618 O O . THR A 1 78 ? -2.285 7.215 -14.785 1.00 88.75 78 THR A O 1
ATOM 621 N N . ASN A 1 79 ? -3.385 7.973 -12.983 1.00 89.06 79 ASN A N 1
ATOM 622 C CA . ASN A 1 79 ? -4.722 7.506 -13.366 1.00 89.06 79 ASN A CA 1
ATOM 623 C C . ASN A 1 79 ? -4.780 6.000 -13.681 1.00 89.06 79 ASN A C 1
ATOM 625 O O . ASN A 1 79 ? -5.437 5.574 -14.631 1.00 89.06 79 ASN A O 1
ATOM 629 N N . TYR A 1 80 ? -4.092 5.173 -12.887 1.00 87.38 80 TYR A N 1
ATOM 630 C CA . TYR A 1 80 ? -4.066 3.715 -13.052 1.00 87.38 80 TYR A CA 1
ATOM 631 C C . TYR A 1 80 ? -3.498 3.247 -14.403 1.00 87.38 80 TYR A C 1
ATOM 633 O O . TYR A 1 80 ? -3.881 2.193 -14.924 1.00 87.38 80 TYR A O 1
ATOM 641 N N . SER A 1 81 ? -2.564 4.015 -14.971 1.00 89.50 81 SER A N 1
ATOM 642 C CA . SER A 1 81 ? -1.961 3.720 -16.268 1.00 89.50 81 SER A CA 1
ATOM 643 C C . SER A 1 81 ? -1.263 2.359 -16.279 1.00 89.50 81 SER A C 1
ATOM 645 O O . SER A 1 81 ? -0.409 2.047 -15.445 1.00 89.50 81 SER A O 1
ATOM 647 N N . THR A 1 82 ? -1.593 1.535 -17.275 1.00 88.44 82 THR A N 1
ATOM 648 C CA . THR A 1 82 ? -0.889 0.268 -17.518 1.00 88.44 82 THR A CA 1
ATOM 649 C C . THR A 1 82 ? 0.517 0.490 -18.061 1.00 88.44 82 THR A C 1
ATOM 651 O O . THR A 1 82 ? 1.367 -0.384 -17.912 1.00 88.44 82 THR A O 1
ATOM 654 N N . GLN A 1 83 ? 0.751 1.637 -18.703 1.00 87.94 83 GLN A N 1
ATOM 655 C CA . GLN A 1 83 ? 2.048 2.004 -19.259 1.00 87.94 83 GLN A CA 1
ATOM 656 C C . GLN A 1 83 ? 3.051 2.288 -18.136 1.00 87.94 83 GLN A C 1
ATOM 658 O O . GLN A 1 83 ? 4.132 1.706 -18.130 1.00 87.94 83 GLN A O 1
ATOM 663 N N . TRP A 1 84 ? 2.631 3.040 -17.113 1.00 87.75 84 TRP A N 1
ATOM 664 C CA . TRP A 1 84 ? 3.450 3.298 -15.926 1.00 87.75 84 TRP A CA 1
ATOM 665 C C . TRP A 1 84 ? 3.866 2.000 -15.220 1.00 87.75 84 TRP A C 1
ATOM 667 O O . TRP A 1 84 ? 5.024 1.839 -14.839 1.00 87.75 84 TRP A O 1
ATOM 677 N N . CYS A 1 85 ? 2.957 1.021 -15.106 1.00 86.00 85 CYS A N 1
ATOM 678 C CA . CYS A 1 85 ? 3.307 -0.287 -14.546 1.00 86.00 85 CYS A CA 1
ATOM 679 C C . CYS A 1 85 ? 4.393 -1.005 -15.360 1.00 86.00 85 CYS A C 1
ATOM 681 O O . CYS A 1 85 ? 5.255 -1.653 -14.774 1.00 86.00 85 CYS A O 1
ATOM 683 N N . ARG A 1 86 ? 4.365 -0.909 -16.696 1.00 84.69 86 ARG A N 1
ATOM 684 C CA . ARG A 1 86 ? 5.375 -1.543 -17.562 1.00 84.69 86 ARG A CA 1
ATOM 685 C C . ARG A 1 86 ? 6.742 -0.884 -17.406 1.00 84.69 86 ARG A C 1
ATOM 687 O O . ARG A 1 86 ? 7.734 -1.597 -17.310 1.00 84.69 86 ARG A O 1
ATOM 694 N N . GLU A 1 87 ? 6.777 0.442 -17.349 1.00 84.69 87 GLU A N 1
ATOM 695 C CA . GLU A 1 87 ? 8.007 1.230 -17.191 1.00 84.69 87 GLU A CA 1
ATOM 696 C C . GLU A 1 87 ? 8.672 0.994 -15.828 1.00 84.69 87 GLU A C 1
ATOM 698 O O . GLU A 1 87 ? 9.891 0.881 -15.747 1.00 84.69 87 GLU A O 1
ATOM 703 N N . ASN A 1 88 ? 7.868 0.816 -14.776 1.00 82.94 88 ASN A N 1
ATOM 704 C CA . ASN A 1 88 ? 8.340 0.578 -13.409 1.00 82.94 88 ASN A CA 1
ATOM 705 C C . ASN A 1 88 ? 8.471 -0.914 -13.045 1.00 82.94 88 ASN A C 1
ATOM 707 O O . ASN A 1 88 ? 8.673 -1.250 -11.879 1.00 82.94 88 ASN A O 1
ATOM 711 N N . TYR A 1 89 ? 8.355 -1.826 -14.019 1.00 82.25 89 TYR A N 1
ATOM 712 C CA . TYR A 1 89 ? 8.462 -3.281 -13.817 1.00 82.25 89 TYR A CA 1
ATOM 713 C C . TYR A 1 89 ? 7.476 -3.853 -12.774 1.00 82.25 89 TYR A C 1
ATOM 715 O O . TYR A 1 89 ? 7.779 -4.786 -12.022 1.00 82.25 89 TYR A O 1
ATOM 723 N N . ILE A 1 90 ? 6.262 -3.307 -12.746 1.00 85.94 90 ILE A N 1
ATOM 724 C CA . ILE A 1 90 ? 5.170 -3.702 -11.853 1.00 85.94 90 ILE A CA 1
ATOM 725 C C . ILE A 1 90 ? 4.148 -4.553 -12.614 1.00 85.94 90 ILE A C 1
ATOM 727 O O . ILE A 1 90 ? 3.760 -4.257 -13.748 1.00 85.94 90 ILE A O 1
ATOM 731 N N . GLN A 1 91 ? 3.646 -5.613 -11.979 1.00 87.31 91 GLN A N 1
ATOM 732 C CA . GLN A 1 91 ? 2.583 -6.430 -12.556 1.00 87.31 91 GLN A CA 1
ATOM 733 C C . GLN A 1 91 ? 1.224 -5.724 -12.488 1.00 87.31 91 GLN A C 1
ATOM 735 O O . GLN A 1 91 ? 0.632 -5.553 -11.422 1.00 87.31 91 GLN A O 1
ATOM 740 N N . VAL A 1 92 ? 0.662 -5.421 -13.661 1.00 88.25 92 VAL A N 1
ATOM 741 C CA . VAL A 1 92 ? -0.676 -4.814 -13.801 1.00 88.25 92 VAL A CA 1
ATOM 742 C C . VAL A 1 92 ? -1.763 -5.664 -13.133 1.00 88.25 92 VAL A C 1
ATOM 744 O O . VAL A 1 92 ? -2.668 -5.126 -12.499 1.00 88.25 92 VAL A O 1
ATOM 747 N N . ARG A 1 93 ? -1.691 -6.997 -13.260 1.00 89.06 93 ARG A N 1
ATOM 748 C CA . ARG A 1 93 ? -2.683 -7.913 -12.667 1.00 89.06 93 ARG A CA 1
ATOM 749 C C . ARG A 1 93 ? -2.700 -7.809 -11.141 1.00 89.06 93 ARG A C 1
ATOM 751 O O . ARG A 1 93 ? -3.777 -7.763 -10.553 1.00 89.06 93 ARG A O 1
ATOM 758 N N . SER A 1 94 ? -1.520 -7.726 -10.533 1.00 89.69 94 SER A N 1
ATOM 759 C CA . SER A 1 94 ? -1.341 -7.543 -9.094 1.00 89.69 94 SER A CA 1
ATOM 760 C C . SER A 1 94 ? -1.908 -6.193 -8.646 1.00 89.69 94 SER A C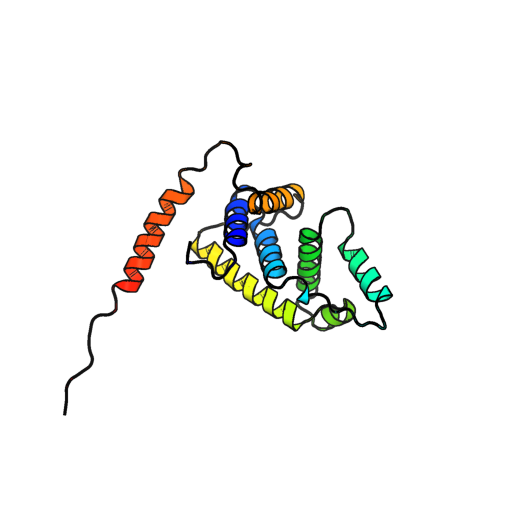 1
ATOM 762 O O . SER A 1 94 ? -2.736 -6.159 -7.745 1.00 89.69 94 SER A O 1
ATOM 764 N N . MET A 1 95 ? -1.594 -5.096 -9.342 1.00 89.38 95 MET A N 1
ATOM 765 C CA . MET A 1 95 ? -2.122 -3.765 -8.995 1.00 89.38 95 MET A CA 1
ATOM 766 C C . MET A 1 95 ? -3.648 -3.657 -9.126 1.00 89.38 95 MET A C 1
ATOM 768 O O . MET A 1 95 ? -4.301 -3.076 -8.261 1.00 89.38 95 MET A O 1
ATOM 772 N N . LYS A 1 96 ? -4.247 -4.258 -10.165 1.00 90.62 96 LYS A N 1
ATOM 773 C CA . LYS A 1 96 ? -5.715 -4.324 -10.297 1.00 90.62 96 LYS A CA 1
ATOM 774 C C . LYS A 1 96 ? -6.348 -5.040 -9.106 1.00 90.62 96 LYS A C 1
ATOM 776 O O . LYS A 1 96 ? -7.266 -4.503 -8.498 1.00 90.62 96 LYS A O 1
ATOM 781 N N . ARG A 1 97 ? -5.786 -6.188 -8.715 1.00 89.88 97 ARG A N 1
ATOM 782 C CA . ARG A 1 97 ? -6.228 -6.922 -7.525 1.00 89.88 97 ARG A CA 1
ATOM 783 C C . ARG A 1 97 ? -6.087 -6.085 -6.251 1.00 89.88 97 ARG A C 1
ATOM 785 O O . ARG A 1 97 ? -6.950 -6.167 -5.386 1.00 89.88 97 ARG A O 1
ATOM 792 N N . ALA A 1 98 ? -5.035 -5.268 -6.145 1.00 90.50 98 ALA A N 1
ATOM 793 C CA . ALA A 1 98 ? -4.811 -4.401 -4.981 1.00 90.50 98 ALA A CA 1
ATOM 794 C C . ALA A 1 98 ? -5.943 -3.394 -4.848 1.00 90.50 98 ALA A C 1
ATOM 796 O O . ALA A 1 98 ? -6.483 -3.185 -3.766 1.00 90.50 98 ALA A O 1
ATOM 797 N N . ARG A 1 99 ? -6.342 -2.818 -5.981 1.00 90.88 99 ARG A N 1
ATOM 798 C CA . ARG A 1 99 ? -7.456 -1.885 -6.052 1.00 90.88 99 ARG A CA 1
ATOM 799 C C . ARG A 1 99 ? -8.772 -2.542 -5.629 1.00 90.88 99 ARG A C 1
ATOM 801 O O . ARG A 1 99 ? -9.496 -1.963 -4.830 1.00 90.88 99 ARG A O 1
ATOM 808 N N . ASP A 1 100 ? -9.047 -3.756 -6.102 1.00 90.00 100 ASP A N 1
ATOM 809 C CA . ASP A 1 100 ? -10.265 -4.491 -5.738 1.00 90.00 100 ASP A CA 1
ATOM 810 C C . ASP A 1 100 ? -10.314 -4.800 -4.230 1.00 90.00 100 ASP A C 1
ATOM 812 O O . ASP A 1 100 ? -11.345 -4.607 -3.589 1.00 90.00 100 ASP A O 1
ATOM 816 N N . ILE A 1 101 ? -9.183 -5.202 -3.636 1.00 89.19 101 ILE A N 1
ATOM 817 C CA . ILE A 1 101 ? -9.066 -5.414 -2.183 1.00 89.19 101 ILE A CA 1
ATOM 818 C C . ILE A 1 101 ? -9.268 -4.098 -1.425 1.00 89.19 101 ILE A C 1
ATOM 820 O O . ILE A 1 101 ? -9.985 -4.072 -0.428 1.00 89.19 101 ILE A O 1
ATOM 824 N N . ARG A 1 102 ? -8.684 -2.990 -1.901 1.00 90.19 102 ARG A N 1
ATOM 825 C CA . ARG A 1 102 ? -8.878 -1.664 -1.296 1.00 90.19 102 ARG A CA 1
ATOM 826 C C . ARG A 1 102 ? -10.357 -1.268 -1.280 1.00 90.19 102 ARG A C 1
ATOM 828 O O . ARG A 1 102 ? -10.823 -0.803 -0.249 1.00 90.19 102 ARG A O 1
ATOM 835 N N . TYR A 1 103 ? -11.096 -1.489 -2.369 1.00 89.44 103 TYR A N 1
ATOM 836 C CA . TYR A 1 103 ? -12.537 -1.208 -2.413 1.00 89.44 103 TYR A CA 1
ATOM 837 C C . TYR A 1 103 ? -13.334 -2.055 -1.415 1.00 89.44 103 TYR A C 1
ATOM 839 O O . TYR A 1 103 ? -14.228 -1.545 -0.744 1.00 89.44 103 TYR A O 1
ATOM 847 N N . GLN A 1 104 ? -12.995 -3.338 -1.268 1.00 86.81 104 GLN A N 1
ATOM 848 C CA . GLN A 1 104 ? -13.630 -4.190 -0.256 1.00 86.81 104 GLN A CA 1
ATOM 849 C C . GLN A 1 104 ? -13.348 -3.684 1.161 1.00 86.81 104 GLN A C 1
ATOM 851 O O . GLN A 1 104 ? -14.242 -3.659 2.002 1.00 86.81 104 GLN A O 1
ATOM 856 N N . LEU A 1 105 ? -12.112 -3.256 1.417 1.00 84.88 105 LEU A N 1
ATOM 857 C CA . LEU A 1 105 ? -11.703 -2.702 2.701 1.00 84.88 105 LEU A CA 1
ATOM 858 C C . LEU A 1 105 ? -12.391 -1.381 3.037 1.00 84.88 105 LEU A C 1
ATOM 860 O O . LEU A 1 105 ? -12.761 -1.163 4.187 1.00 84.88 105 LEU A O 1
ATOM 864 N N . GLU A 1 106 ? -12.570 -0.520 2.044 1.00 86.31 106 GLU A N 1
ATOM 865 C CA . GLU A 1 106 ? -13.297 0.739 2.178 1.00 86.31 106 GLU A CA 1
ATOM 866 C C . GLU A 1 106 ? -14.755 0.490 2.584 1.00 86.31 106 GLU A C 1
ATOM 868 O O . GLU A 1 106 ? -15.212 1.039 3.585 1.00 86.31 106 GLU A O 1
ATOM 873 N N . GLY A 1 107 ? -15.438 -0.444 1.912 1.00 83.81 107 GLY A N 1
ATOM 874 C CA . GLY A 1 107 ? -16.797 -0.844 2.286 1.00 83.81 107 GLY A CA 1
ATOM 875 C C . GLY A 1 107 ? -16.887 -1.515 3.663 1.00 83.81 107 GLY A C 1
ATOM 876 O O . GLY A 1 107 ? -17.919 -1.440 4.324 1.00 83.81 107 GLY A O 1
ATOM 877 N N . LEU A 1 108 ? -15.815 -2.161 4.133 1.00 79.69 108 LEU A N 1
ATOM 878 C CA . LEU A 1 108 ? -15.757 -2.674 5.504 1.00 79.69 108 LEU A CA 1
ATOM 879 C C . LEU A 1 108 ? -15.614 -1.533 6.515 1.00 79.69 108 LEU A C 1
ATOM 881 O O . LEU A 1 108 ? -16.336 -1.524 7.503 1.00 79.69 108 LEU A O 1
ATOM 885 N N . LEU A 1 109 ? -14.744 -0.552 6.273 1.00 78.00 109 LEU A N 1
ATOM 886 C CA . LEU A 1 109 ? -14.593 0.599 7.172 1.00 78.00 109 LEU A CA 1
ATOM 887 C C . LEU A 1 109 ? -15.861 1.437 7.289 1.00 78.00 109 LEU A C 1
ATOM 889 O O . LEU A 1 109 ? -16.184 1.877 8.390 1.00 78.00 109 LEU A O 1
ATOM 893 N N . GLU A 1 110 ? -16.591 1.606 6.187 1.00 81.62 110 GLU A N 1
ATOM 894 C CA . GLU A 1 110 ? -17.889 2.280 6.189 1.00 81.62 110 GLU A CA 1
ATOM 895 C C . GLU A 1 110 ? -18.887 1.559 7.109 1.00 81.62 110 GLU A C 1
ATOM 897 O O . GLU A 1 110 ? -19.543 2.197 7.930 1.00 81.62 110 GLU A O 1
ATOM 902 N N . LYS A 1 111 ? -18.924 0.219 7.071 1.00 77.94 111 LYS A N 1
ATOM 903 C CA . LYS A 1 111 ? -19.752 -0.590 7.985 1.00 77.94 111 LYS A CA 1
ATOM 904 C C . LYS A 1 111 ? -19.355 -0.452 9.455 1.00 77.94 111 LYS A C 1
ATOM 906 O O . LYS A 1 111 ? -20.212 -0.589 10.321 1.00 77.94 111 LYS A O 1
ATOM 911 N N . PHE A 1 112 ? -18.078 -0.202 9.739 1.00 71.56 112 PHE A N 1
ATOM 912 C CA . PHE A 1 112 ? -17.576 0.034 11.096 1.00 71.56 112 PHE A CA 1
ATOM 913 C C . PHE A 1 112 ? -17.660 1.507 11.530 1.00 71.56 112 PHE A C 1
ATOM 915 O O . PHE A 1 112 ? -17.199 1.825 12.623 1.00 71.56 112 PHE A O 1
ATOM 922 N N . GLU A 1 113 ? -18.241 2.390 10.706 1.00 75.06 113 GLU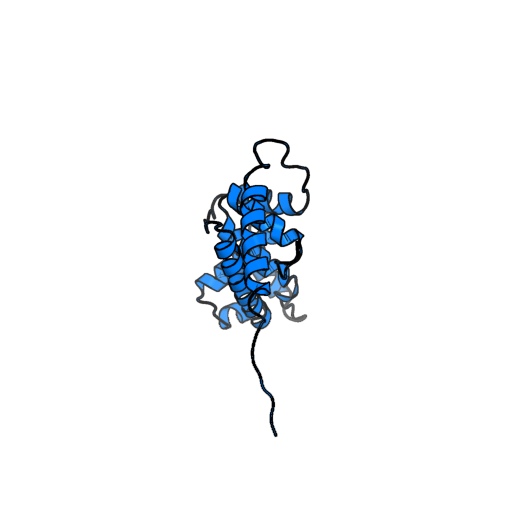 A N 1
ATOM 923 C CA . GLU A 1 113 ? -18.344 3.840 10.943 1.00 75.06 113 GLU A CA 1
ATOM 924 C C . GLU A 1 113 ? -16.974 4.533 11.136 1.00 75.06 113 GLU A C 1
ATOM 926 O O . GLU A 1 113 ? -16.874 5.607 11.732 1.00 75.06 113 GLU A O 1
ATOM 931 N N . ILE A 1 114 ? -15.895 3.949 10.600 1.00 73.81 114 ILE A N 1
ATOM 932 C CA . ILE A 1 114 ? -14.543 4.507 10.718 1.00 73.81 114 ILE A CA 1
ATOM 933 C C . ILE A 1 114 ? -14.348 5.592 9.658 1.00 73.81 114 ILE A C 1
ATOM 935 O O . ILE A 1 1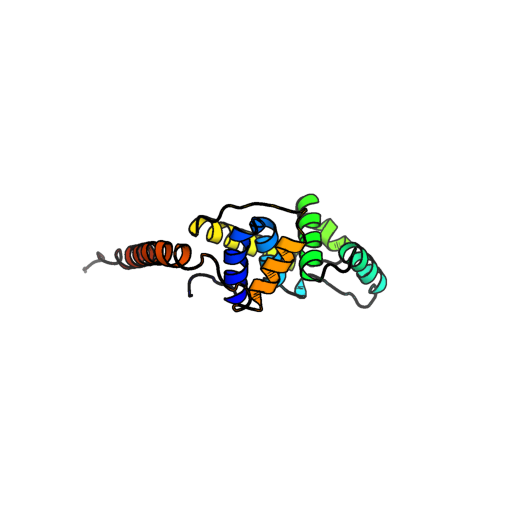14 ? -14.378 5.332 8.454 1.00 73.81 114 ILE A O 1
ATOM 939 N N . LYS A 1 115 ? -14.069 6.823 10.097 1.00 76.19 115 LYS A N 1
ATOM 940 C CA . LYS A 1 115 ? -13.832 7.950 9.186 1.00 76.19 115 LYS A CA 1
ATOM 941 C C . LYS A 1 115 ? -12.518 7.785 8.414 1.00 76.19 115 LYS A C 1
ATOM 943 O O . LYS A 1 115 ? -11.437 7.714 9.007 1.00 76.19 115 LYS A O 1
ATOM 948 N N . LEU A 1 116 ? -12.599 7.822 7.084 1.00 75.31 116 LEU A N 1
ATOM 949 C CA . LEU A 1 116 ? -11.431 7.915 6.208 1.00 75.31 116 LEU A CA 1
ATOM 950 C C . LEU A 1 116 ? -10.750 9.270 6.422 1.00 75.31 116 LEU A C 1
ATOM 952 O O . LEU A 1 116 ? -11.295 10.320 6.087 1.00 75.31 116 LEU A O 1
ATOM 956 N N . THR A 1 117 ? -9.569 9.239 7.032 1.00 77.06 117 THR A N 1
ATOM 957 C CA . THR A 1 117 ? -8.714 10.415 7.198 1.00 77.06 117 THR A CA 1
ATOM 958 C C . THR A 1 117 ? -7.349 10.086 6.617 1.00 77.06 117 THR A C 1
ATOM 960 O O . THR A 1 117 ? -6.837 8.990 6.855 1.00 77.06 117 THR A O 1
ATOM 963 N N . SER A 1 118 ? -6.809 11.017 5.834 1.00 75.56 118 SER A N 1
ATOM 964 C CA . SER A 1 118 ? -5.462 10.954 5.276 1.00 75.56 118 SER A CA 1
ATOM 965 C C . SER A 1 118 ? -4.552 11.906 6.042 1.00 75.56 118 SER A C 1
ATOM 967 O O . SER A 1 118 ? -4.887 13.084 6.199 1.00 75.56 118 SER A O 1
ATOM 969 N N . ASN A 1 119 ? -3.404 11.415 6.491 1.00 69.19 119 ASN A N 1
ATOM 970 C CA . ASN A 1 119 ? -2.383 12.207 7.169 1.00 69.19 119 ASN A CA 1
ATOM 971 C C . ASN A 1 119 ? -0.996 11.798 6.655 1.00 69.19 119 ASN A C 1
ATOM 973 O O . ASN A 1 119 ? -0.219 11.119 7.325 1.00 69.19 119 ASN A O 1
ATOM 977 N N . LEU A 1 120 ? -0.695 12.217 5.422 1.00 62.00 120 LEU A N 1
ATOM 978 C CA . LEU A 1 120 ? 0.527 11.841 4.701 1.00 62.00 120 LEU A CA 1
ATOM 979 C C . LEU A 1 120 ? 1.816 12.373 5.352 1.00 62.00 120 LEU A C 1
ATOM 981 O O . LEU A 1 120 ? 2.887 11.814 5.119 1.00 62.00 120 LEU A O 1
ATOM 985 N N . ASN A 1 121 ? 1.723 13.421 6.178 1.00 64.00 121 ASN A N 1
ATOM 986 C CA . ASN A 1 121 ? 2.884 14.031 6.832 1.00 64.00 121 ASN A CA 1
ATOM 987 C C . ASN A 1 121 ? 3.351 13.262 8.079 1.00 64.00 121 ASN A C 1
ATOM 989 O O . ASN A 1 121 ? 4.527 13.334 8.433 1.00 64.00 121 ASN A O 1
ATOM 993 N N . ASP A 1 122 ? 2.477 12.474 8.711 1.00 70.62 122 ASP A N 1
ATOM 994 C CA . ASP A 1 122 ? 2.804 11.739 9.934 1.00 70.62 122 ASP A CA 1
ATOM 995 C C . ASP A 1 122 ? 3.248 10.303 9.624 1.00 70.62 122 ASP A C 1
ATOM 997 O O . ASP A 1 122 ? 2.581 9.312 9.941 1.00 70.62 122 ASP A O 1
ATOM 1001 N N . LEU A 1 123 ? 4.446 10.166 9.048 1.00 75.69 123 LEU A N 1
ATOM 1002 C CA . LEU A 1 123 ? 5.078 8.856 8.836 1.00 75.69 123 LEU A CA 1
ATOM 1003 C C . LEU A 1 123 ? 5.189 8.050 10.142 1.00 75.69 123 LEU A C 1
ATOM 1005 O O . LEU A 1 123 ? 5.112 6.820 10.133 1.00 75.69 123 LEU A O 1
ATOM 1009 N N . ASP A 1 124 ? 5.331 8.730 11.279 1.00 78.44 124 ASP A N 1
ATOM 1010 C CA . ASP A 1 124 ? 5.402 8.095 12.592 1.00 78.44 124 ASP A CA 1
ATOM 1011 C C . ASP A 1 124 ? 4.055 7.541 13.059 1.00 78.44 124 ASP A C 1
ATOM 1013 O O . ASP A 1 124 ? 4.022 6.511 13.733 1.00 78.44 124 ASP A O 1
ATOM 1017 N N . ALA A 1 125 ? 2.939 8.157 12.663 1.00 79.12 125 ALA A N 1
ATOM 1018 C CA . ALA A 1 125 ? 1.606 7.621 12.912 1.00 79.12 125 ALA A CA 1
ATOM 1019 C C . ALA A 1 125 ? 1.398 6.314 12.135 1.00 79.12 125 ALA A C 1
ATOM 1021 O O . ALA A 1 125 ? 0.969 5.309 12.707 1.00 79.12 125 ALA A O 1
ATOM 1022 N N . ILE A 1 126 ? 1.801 6.280 10.861 1.00 80.06 126 ILE A N 1
ATOM 1023 C CA . ILE A 1 126 ? 1.740 5.071 10.024 1.00 80.06 126 ILE A CA 1
ATOM 1024 C C . ILE A 1 126 ? 2.591 3.951 10.642 1.00 80.06 126 ILE A C 1
ATOM 1026 O O . ILE A 1 126 ? 2.097 2.842 10.853 1.00 80.06 126 ILE A O 1
ATOM 1030 N N . LYS A 1 127 ? 3.842 4.242 11.026 1.00 80.12 127 LYS A N 1
ATOM 1031 C CA . LYS A 1 127 ? 4.731 3.265 11.685 1.00 80.12 127 LYS A CA 1
ATOM 1032 C C . LYS A 1 127 ? 4.146 2.739 12.997 1.00 80.12 127 LYS A C 1
ATOM 1034 O O . LYS A 1 127 ? 4.134 1.529 13.205 1.00 80.12 127 LYS A O 1
ATOM 1039 N N . LYS A 1 128 ? 3.627 3.615 13.867 1.00 79.44 128 LYS A N 1
ATOM 1040 C CA . LYS A 1 128 ? 2.983 3.220 15.137 1.00 79.44 128 LYS A CA 1
ATOM 1041 C C . LYS A 1 128 ? 1.801 2.282 14.902 1.00 79.44 128 LYS A C 1
ATOM 1043 O O . LYS A 1 128 ? 1.646 1.297 15.620 1.00 79.44 128 LYS A O 1
ATOM 1048 N N . THR A 1 129 ? 1.014 2.551 13.865 1.00 79.88 129 THR A N 1
ATOM 1049 C CA . THR A 1 129 ? -0.135 1.719 13.489 1.00 79.88 129 THR A CA 1
ATOM 1050 C C . THR A 1 129 ? 0.306 0.341 12.985 1.00 79.88 129 THR A C 1
ATOM 1052 O O . THR A 1 129 ? -0.262 -0.677 13.378 1.00 79.88 129 THR A O 1
ATOM 1055 N N . ILE A 1 130 ? 1.377 0.280 12.186 1.00 79.25 130 ILE A N 1
ATOM 1056 C CA . ILE A 1 130 ? 1.969 -0.985 11.725 1.00 79.25 130 ILE A CA 1
ATOM 1057 C C . ILE A 1 130 ? 2.555 -1.781 12.897 1.00 79.25 130 ILE A C 1
ATOM 1059 O O . ILE A 1 130 ? 2.411 -2.998 12.940 1.00 79.25 130 ILE A O 1
ATOM 1063 N N . ILE A 1 131 ? 3.193 -1.132 13.872 1.00 76.38 131 ILE A N 1
ATOM 1064 C CA . ILE A 1 131 ? 3.741 -1.822 15.051 1.00 76.38 131 ILE A CA 1
ATOM 1065 C C . ILE A 1 131 ? 2.610 -2.387 15.922 1.00 76.38 131 ILE A C 1
ATOM 1067 O O . ILE A 1 131 ? 2.724 -3.511 16.414 1.00 76.38 131 ILE A O 1
ATOM 1071 N N . ALA A 1 132 ? 1.486 -1.671 16.043 1.00 70.00 132 ALA A N 1
ATOM 1072 C CA . ALA A 1 132 ? 0.299 -2.151 16.755 1.00 70.00 132 ALA A CA 1
ATOM 1073 C C . ALA A 1 132 ? -0.279 -3.450 16.155 1.00 70.00 132 ALA A C 1
ATOM 1075 O O . ALA A 1 132 ? -0.870 -4.250 16.878 1.00 70.00 132 ALA A O 1
ATOM 1076 N N . ARG A 1 133 ? -0.053 -3.705 14.855 1.00 71.38 133 ARG A N 1
ATOM 1077 C CA . ARG A 1 133 ? -0.357 -4.994 14.207 1.00 71.38 133 ARG A CA 1
ATOM 1078 C C . ARG A 1 133 ? 0.413 -6.157 14.838 1.00 71.38 133 ARG A C 1
ATOM 1080 O O . ARG A 1 133 ? -0.150 -7.233 15.008 1.00 71.38 133 ARG A O 1
ATOM 1087 N N . PHE A 1 134 ? 1.701 -5.951 15.120 1.00 65.69 134 PHE A N 1
ATOM 1088 C CA . PHE A 1 134 ? 2.643 -7.009 15.499 1.00 65.69 134 PHE A CA 1
ATOM 1089 C C . PHE A 1 134 ? 2.694 -7.234 17.015 1.00 65.69 134 PHE A C 1
ATOM 1091 O O . PHE A 1 134 ? 2.831 -8.367 17.468 1.00 65.69 134 PHE A O 1
ATOM 1098 N N . PHE A 1 135 ? 2.523 -6.168 17.801 1.00 59.78 135 PHE A N 1
ATOM 1099 C CA . PHE A 1 135 ? 2.518 -6.226 19.260 1.00 59.78 135 PHE A CA 1
ATOM 1100 C C . PHE A 1 135 ? 1.170 -5.757 19.817 1.00 59.78 135 PHE A C 1
ATOM 1102 O O . PHE A 1 135 ? 0.989 -4.562 20.061 1.00 59.78 135 PHE A O 1
ATOM 1109 N N . PRO A 1 136 ? 0.226 -6.680 20.086 1.00 53.88 136 PRO A N 1
ATOM 1110 C CA . PRO A 1 136 ? -1.046 -6.329 20.717 1.00 53.88 136 PRO A CA 1
ATOM 1111 C C . PRO A 1 136 ? -0.896 -5.802 22.159 1.00 53.88 136 PRO A C 1
ATOM 1113 O O . PRO A 1 136 ? -1.862 -5.299 22.722 1.00 53.88 136 PRO A O 1
ATOM 1116 N N . THR A 1 137 ? 0.294 -5.891 22.763 1.00 39.25 137 THR A N 1
ATOM 1117 C CA . THR A 1 137 ? 0.558 -5.591 24.182 1.00 39.25 137 THR A CA 1
ATOM 1118 C C . THR A 1 137 ? 1.219 -4.235 24.462 1.00 39.25 137 THR A C 1
ATOM 1120 O O . THR A 1 137 ? 1.365 -3.883 25.628 1.00 39.25 137 THR A O 1
ATOM 1123 N N . LEU A 1 138 ? 1.602 -3.440 23.451 1.00 40.09 138 LEU A N 1
ATOM 1124 C CA . LEU A 1 138 ? 2.326 -2.173 23.682 1.00 40.09 138 LEU A CA 1
ATOM 1125 C C . LEU A 1 138 ? 1.445 -0.912 23.761 1.00 40.09 138 LEU A C 1
ATOM 1127 O O . LEU A 1 138 ? 1.949 0.149 24.121 1.00 40.09 138 LEU A O 1
ATOM 1131 N N . GLN A 1 139 ? 0.132 -0.996 23.517 1.00 41.34 139 GLN A N 1
ATOM 1132 C CA . GLN A 1 139 ? -0.800 0.081 23.896 1.00 41.34 139 GLN A CA 1
ATOM 1133 C C . GLN A 1 139 ? -1.282 -0.119 25.336 1.00 41.34 139 GLN A C 1
ATOM 1135 O O . GLN A 1 139 ? -2.458 -0.350 25.610 1.00 41.34 139 GLN A O 1
ATOM 1140 N N . SER A 1 140 ? -0.336 -0.028 26.268 1.00 41.06 140 SER A N 1
ATOM 1141 C CA . SER A 1 140 ? -0.621 0.066 27.695 1.00 41.06 140 SER A CA 1
ATOM 1142 C C . SER A 1 140 ? -1.394 1.366 27.980 1.00 41.06 140 SER A C 1
ATOM 1144 O O . SER A 1 140 ? -0.874 2.463 27.799 1.00 41.06 140 SER A O 1
ATOM 1146 N N . TYR A 1 141 ? -2.650 1.199 28.404 1.00 43.75 141 TYR A N 1
ATOM 1147 C CA . TYR A 1 141 ? -3.483 2.094 29.220 1.00 43.75 141 TYR A CA 1
ATOM 1148 C C . TYR A 1 141 ? -3.670 3.557 28.780 1.00 43.75 141 TYR A C 1
ATOM 1150 O O . TYR A 1 141 ? -2.969 4.462 29.222 1.00 43.75 141 TYR A O 1
ATOM 1158 N N . LYS A 1 142 ? -4.764 3.798 28.043 1.00 37.72 142 LYS A N 1
ATOM 1159 C CA . LYS A 1 142 ? -5.831 4.759 28.411 1.00 37.72 142 LYS A CA 1
ATOM 1160 C C . LYS A 1 142 ? -6.990 4.639 27.409 1.00 37.72 142 LYS A C 1
ATOM 1162 O O . LYS A 1 142 ? -6.901 5.102 26.278 1.00 37.72 142 LYS A O 1
ATOM 1167 N N . GLY A 1 143 ? -8.079 3.988 27.824 1.00 39.06 143 GLY A N 1
ATOM 1168 C CA . GLY A 1 143 ? -9.404 4.174 27.212 1.00 39.06 143 GLY A CA 1
ATOM 1169 C C . GLY A 1 143 ? -9.911 3.137 26.201 1.00 39.06 143 GLY A C 1
ATOM 1170 O O . GLY A 1 143 ? -10.955 3.368 25.599 1.00 39.06 143 GLY A O 1
ATOM 1171 N N . MET A 1 144 ? -9.256 1.989 26.005 1.00 43.12 144 MET A N 1
ATOM 1172 C CA . MET A 1 144 ? -9.832 0.896 25.202 1.00 43.12 144 MET A CA 1
ATOM 1173 C C . MET A 1 144 ? -10.606 -0.093 26.071 1.00 43.12 144 MET A C 1
ATOM 1175 O O . MET A 1 144 ? -10.097 -1.145 26.432 1.00 43.12 144 MET A O 1
ATOM 1179 N N . ALA A 1 145 ? -11.849 0.260 26.387 1.00 40.56 145 ALA A N 1
ATOM 1180 C CA . ALA A 1 145 ? -12.853 -0.710 26.829 1.00 40.56 145 ALA A CA 1
ATOM 1181 C C . ALA A 1 145 ? -14.244 -0.461 26.219 1.00 40.56 145 ALA A C 1
ATOM 1183 O O . ALA A 1 145 ? -15.021 -1.396 26.111 1.00 40.56 145 ALA A O 1
ATOM 1184 N N . LEU A 1 146 ? -14.572 0.750 25.747 1.00 42.16 146 LEU A N 1
ATOM 1185 C CA . LEU A 1 146 ? -15.969 1.065 25.405 1.00 42.16 146 LEU A CA 1
ATOM 1186 C C . LEU A 1 146 ? -16.330 0.990 23.913 1.00 42.16 146 LEU A C 1
ATOM 1188 O O . LEU A 1 146 ? -17.459 0.633 23.590 1.00 42.16 146 LEU A O 1
ATOM 1192 N N . ILE A 1 147 ? -15.398 1.232 22.987 1.00 47.75 147 ILE A N 1
ATOM 1193 C CA . ILE A 1 147 ? -15.746 1.295 21.550 1.00 47.75 147 ILE A CA 1
ATOM 1194 C C . ILE A 1 147 ? -15.927 -0.114 20.944 1.00 47.75 147 ILE A C 1
ATOM 1196 O O . ILE A 1 147 ? -16.760 -0.323 20.068 1.00 47.75 147 ILE A O 1
ATOM 1200 N N . GLY A 1 148 ? -15.218 -1.118 21.479 1.00 43.03 148 GLY A N 1
ATOM 1201 C CA . GLY A 1 148 ? -15.372 -2.518 21.066 1.00 43.03 148 GLY A CA 1
ATOM 1202 C C . GLY A 1 148 ? -16.645 -3.191 21.591 1.00 43.03 148 GLY A C 1
ATOM 1203 O O . GLY A 1 148 ? -17.185 -4.062 20.922 1.00 43.03 148 GLY A O 1
ATOM 1204 N N . GLN A 1 149 ? -17.164 -2.787 22.756 1.00 41.56 149 GLN A N 1
ATOM 1205 C CA . GLN A 1 149 ? -18.362 -3.405 23.344 1.00 41.56 149 GLN A CA 1
ATOM 1206 C C . GLN A 1 149 ? -19.677 -2.826 22.806 1.00 41.56 149 GLN A C 1
ATOM 1208 O O . GLN A 1 149 ? -20.650 -3.568 22.685 1.00 41.56 149 GLN A O 1
ATOM 1213 N N . LEU A 1 150 ? -19.715 -1.545 22.422 1.00 42.41 150 LEU A N 1
ATOM 1214 C CA . LEU A 1 150 ? -20.939 -0.921 21.903 1.00 42.41 150 LEU A CA 1
ATOM 1215 C C . LEU A 1 150 ? -21.288 -1.353 20.470 1.00 42.41 150 LEU A C 1
ATOM 1217 O O . LEU A 1 150 ? -22.468 -1.521 20.164 1.00 42.41 150 LEU A O 1
ATOM 1221 N N . ASN A 1 151 ? -20.297 -1.623 19.614 1.00 47.19 151 ASN A N 1
ATOM 1222 C CA . ASN A 1 151 ? -20.568 -2.054 18.237 1.00 47.19 151 ASN A CA 1
ATOM 1223 C C . ASN A 1 151 ? -20.752 -3.568 18.072 1.00 47.19 151 ASN A C 1
ATOM 1225 O O . ASN A 1 151 ? -21.491 -3.978 17.183 1.00 47.19 151 ASN A O 1
ATOM 1229 N N . ILE A 1 152 ? -20.205 -4.411 18.959 1.00 52.72 152 ILE A N 1
ATOM 1230 C CA . ILE A 1 152 ? -20.461 -5.866 18.919 1.00 52.72 152 ILE A CA 1
ATOM 1231 C C . ILE A 1 152 ? -21.945 -6.181 19.160 1.00 52.72 152 ILE A C 1
ATOM 1233 O O . ILE A 1 152 ? -22.482 -7.092 18.537 1.00 52.72 152 ILE A O 1
ATOM 1237 N N . HIS A 1 153 ? -22.637 -5.408 20.002 1.00 48.62 153 HIS A N 1
ATOM 1238 C CA . HIS A 1 153 ? -24.067 -5.616 20.245 1.00 48.62 153 HIS A CA 1
ATOM 1239 C C . HIS A 1 153 ? -24.926 -5.257 19.017 1.00 48.62 153 HIS A C 1
ATOM 1241 O O . HIS A 1 153 ? -25.881 -5.962 18.695 1.00 48.62 153 HIS A O 1
ATOM 1247 N N . ARG A 1 154 ? -24.559 -4.204 18.273 1.00 51.16 154 ARG A N 1
ATOM 1248 C CA . ARG A 1 154 ? -25.200 -3.855 16.991 1.00 51.16 154 ARG A CA 1
ATOM 1249 C C . ARG A 1 154 ? -24.887 -4.867 15.889 1.00 51.16 154 ARG A C 1
ATOM 1251 O O . ARG A 1 154 ? -25.775 -5.207 15.113 1.00 51.16 154 ARG A O 1
ATOM 1258 N N . LEU A 1 155 ? -23.664 -5.388 15.869 1.00 47.94 155 LEU A N 1
ATOM 1259 C CA . LEU A 1 155 ? -23.220 -6.437 14.954 1.00 47.94 155 LEU A CA 1
ATOM 1260 C C . LEU A 1 155 ? -23.984 -7.752 15.190 1.00 47.94 155 LEU A C 1
ATOM 1262 O O . LEU A 1 155 ? -24.417 -8.396 14.240 1.00 47.94 155 LEU A O 1
ATOM 1266 N N . PHE A 1 156 ? -24.249 -8.104 16.453 1.00 50.28 156 PHE A N 1
ATOM 1267 C CA . PHE A 1 156 ? -25.056 -9.276 16.809 1.00 50.28 156 PHE A CA 1
ATOM 1268 C C . PHE A 1 156 ? -26.522 -9.124 16.370 1.00 50.28 156 PHE A C 1
ATOM 1270 O O . PHE A 1 156 ? -27.111 -10.075 15.861 1.00 50.28 156 PHE A O 1
ATOM 1277 N N . ILE A 1 157 ? -27.093 -7.918 16.480 1.00 58.16 157 ILE A N 1
ATOM 1278 C CA . ILE A 1 157 ? -28.435 -7.612 15.955 1.00 58.16 157 ILE A CA 1
ATOM 1279 C C . ILE A 1 157 ? -28.464 -7.702 14.421 1.00 58.16 157 ILE A C 1
ATOM 1281 O O . ILE A 1 157 ? -29.413 -8.253 13.869 1.00 58.16 157 ILE A O 1
ATOM 1285 N N . TYR A 1 158 ? -27.430 -7.223 13.721 1.00 50.34 158 TYR A N 1
ATOM 1286 C CA . TYR A 1 158 ? -27.370 -7.287 12.255 1.00 50.34 158 TYR A CA 1
ATOM 1287 C C . TYR A 1 158 ? -27.199 -8.722 11.728 1.00 50.34 158 TYR A C 1
ATOM 1289 O O . TYR A 1 158 ? -27.827 -9.094 10.737 1.00 50.34 158 TYR A O 1
ATOM 1297 N N . ILE A 1 159 ? -26.412 -9.555 12.418 1.00 50.47 159 ILE A N 1
ATOM 1298 C CA . ILE A 1 159 ? -26.264 -10.982 12.093 1.00 50.47 159 ILE A CA 1
ATOM 1299 C C . ILE A 1 159 ? -27.569 -11.744 12.379 1.00 50.47 159 ILE A C 1
ATOM 1301 O O . ILE A 1 159 ? -27.996 -12.547 11.550 1.00 50.47 159 ILE A O 1
ATOM 1305 N N . LEU A 1 160 ? -28.257 -11.461 13.492 1.00 49.47 160 LEU A N 1
ATOM 1306 C CA . LEU A 1 160 ? -29.570 -12.058 13.780 1.00 49.47 160 LEU A CA 1
ATOM 1307 C C . LEU A 1 160 ? -30.652 -11.604 12.786 1.00 49.47 160 LEU A C 1
ATOM 1309 O O . LEU A 1 160 ? -31.504 -12.407 12.406 1.00 49.47 160 LEU A O 1
ATOM 1313 N N . ALA A 1 161 ? -30.593 -10.362 12.300 1.00 50.47 161 ALA A N 1
ATOM 1314 C CA . ALA A 1 161 ? -31.522 -9.857 11.289 1.00 50.47 161 ALA A CA 1
ATOM 1315 C C . ALA A 1 161 ? -31.356 -10.543 9.918 1.00 50.47 161 ALA A C 1
ATOM 1317 O O . ALA A 1 161 ? -32.331 -10.668 9.181 1.00 50.47 161 ALA A O 1
ATOM 1318 N N . GLN A 1 162 ? -30.158 -11.034 9.582 1.00 46.47 162 GLN A N 1
ATOM 1319 C CA . GLN A 1 162 ? -29.907 -11.765 8.331 1.00 46.47 162 GLN A CA 1
ATOM 1320 C C . GLN A 1 162 ? -30.210 -13.271 8.421 1.00 46.47 162 GLN A C 1
ATOM 1322 O O . GLN A 1 162 ? -30.405 -13.909 7.391 1.00 46.47 162 GLN A O 1
ATOM 1327 N N . VAL A 1 163 ? -30.320 -13.843 9.626 1.00 45.50 163 VAL A N 1
ATOM 1328 C CA . VAL A 1 163 ? -30.714 -15.257 9.823 1.00 45.50 163 VAL A CA 1
ATOM 1329 C C . VAL A 1 163 ? -32.235 -15.417 10.033 1.00 45.50 163 VAL A C 1
ATOM 1331 O O . VAL A 1 163 ? -32.763 -16.520 9.928 1.00 45.50 163 VAL A O 1
ATOM 1334 N N . GLY A 1 164 ? -32.976 -14.324 10.254 1.00 46.22 164 GLY A N 1
ATOM 1335 C CA . GLY A 1 164 ? -34.414 -14.348 10.564 1.00 46.22 164 GLY A CA 1
ATOM 1336 C C . GLY A 1 164 ? -35.405 -14.254 9.392 1.00 46.22 164 GLY A C 1
ATOM 1337 O O . GLY A 1 164 ? -36.605 -14.318 9.635 1.00 46.22 164 GLY A O 1
ATOM 1338 N N . SER A 1 165 ? -34.971 -14.104 8.135 1.00 44.38 165 SER A N 1
ATOM 1339 C CA . SER A 1 165 ? -35.880 -14.040 6.967 1.00 44.38 165 SER A CA 1
ATOM 1340 C C . SER A 1 165 ? -35.656 -15.203 6.000 1.00 44.38 165 SER A C 1
ATOM 1342 O O . SER A 1 165 ? -35.343 -15.023 4.829 1.00 44.38 165 SER A O 1
ATOM 1344 N N . GLY A 1 166 ? -35.818 -16.420 6.516 1.00 44.38 166 GLY A N 1
ATOM 1345 C CA . GLY A 1 166 ? -35.806 -17.667 5.751 1.00 44.38 166 GLY A CA 1
ATOM 1346 C C . GLY A 1 166 ? -36.995 -18.549 6.118 1.00 44.38 166 GLY A C 1
ATOM 1347 O O . GLY A 1 166 ? -36.834 -19.721 6.438 1.00 44.38 166 GLY A O 1
ATOM 1348 N N . SER A 1 167 ? -38.201 -17.987 6.164 1.00 44.81 167 SER A N 1
ATOM 1349 C CA . SER A 1 167 ? -39.430 -18.761 6.347 1.00 44.81 167 SER A CA 1
ATOM 1350 C C . SER A 1 167 ? -40.539 -18.165 5.496 1.00 44.81 167 SER A C 1
ATOM 1352 O O . SER A 1 167 ? -41.218 -17.235 5.923 1.00 44.81 167 SER A O 1
ATOM 1354 N N . SER A 1 168 ? -40.735 -18.716 4.295 1.00 39.50 168 SER A N 1
ATOM 1355 C CA . SER A 1 168 ? -42.014 -19.308 3.861 1.00 39.50 168 SER A CA 1
ATOM 1356 C C . SER A 1 168 ? -42.178 -19.300 2.334 1.00 39.50 168 SER A C 1
ATOM 1358 O O . SER A 1 168 ? -42.034 -18.264 1.693 1.00 39.50 168 SER A O 1
ATOM 1360 N N . LYS A 1 169 ? -42.676 -20.442 1.837 1.00 44.72 169 LYS A N 1
ATOM 1361 C CA . LYS A 1 169 ? -43.418 -20.690 0.581 1.00 44.72 169 LYS A CA 1
ATOM 1362 C C . LYS A 1 169 ? -42.632 -21.155 -0.649 1.00 44.72 169 LYS A C 1
ATOM 1364 O O . LYS A 1 169 ? -42.152 -20.354 -1.435 1.00 44.72 169 LYS A O 1
ATOM 1369 N N . MET A 1 170 ? -42.703 -22.465 -0.881 1.00 37.50 170 MET A N 1
ATOM 1370 C CA . MET A 1 170 ? -43.120 -23.110 -2.139 1.00 37.50 170 MET A CA 1
ATOM 1371 C C . MET A 1 170 ? -43.187 -24.612 -1.828 1.00 37.50 170 MET A C 1
ATOM 1373 O O . MET A 1 170 ? -42.241 -25.154 -1.281 1.00 37.50 170 MET A O 1
ATOM 1377 N N . GLY A 1 171 ? -44.267 -25.356 -2.021 1.00 34.84 171 GLY A N 1
ATOM 1378 C CA . GLY A 1 171 ? -45.444 -25.174 -2.854 1.00 34.84 171 GLY A CA 1
ATOM 1379 C C . GLY A 1 171 ? -45.812 -26.588 -3.295 1.00 34.84 171 GLY A C 1
ATOM 1380 O O . GLY A 1 171 ? -45.045 -27.218 -4.014 1.00 34.84 171 GLY A O 1
ATOM 1381 N N . CYS A 1 172 ? -46.915 -27.113 -2.769 1.00 39.56 172 CYS A N 1
ATOM 1382 C CA . CYS A 1 172 ? -47.493 -28.369 -3.224 1.00 39.56 172 CYS A CA 1
ATOM 1383 C C . CYS A 1 172 ? -47.941 -28.265 -4.697 1.00 39.56 172 CYS A C 1
ATOM 1385 O O . CYS A 1 172 ? -48.296 -27.171 -5.139 1.00 39.56 172 CYS A O 1
ATOM 1387 N N . ILE A 1 173 ? -48.102 -29.448 -5.314 1.00 38.00 173 ILE A N 1
ATOM 1388 C CA . ILE A 1 173 ? -48.998 -29.816 -6.440 1.00 38.00 173 ILE A CA 1
ATOM 1389 C C . ILE A 1 173 ? -48.319 -29.869 -7.831 1.00 38.00 173 ILE A C 1
ATOM 1391 O O . ILE A 1 173 ? -47.486 -29.005 -8.113 1.00 38.00 173 ILE A O 1
ATOM 1395 N N . PRO A 1 174 ? -48.732 -30.779 -8.749 1.00 54.78 174 PRO A N 1
ATOM 1396 C CA . PRO A 1 174 ? -49.636 -31.939 -8.614 1.00 54.78 174 PRO A CA 1
ATOM 1397 C C . PRO A 1 174 ? -48.940 -33.303 -8.686 1.00 54.78 174 PRO A C 1
ATOM 1399 O O . PRO A 1 174 ? -47.901 -33.423 -9.369 1.00 54.78 174 PRO A O 1
#